Protein AF-0000000087274360 (afdb_homodimer)

Radius of gyration: 16.77 Å; Cα contacts (8 Å, |Δi|>4): 202; chains: 2; bounding box: 37×49×36 Å

Nearest PDB structures (foldseek):
  3kov-assembly1_B  TM=8.833E-01  e=4.022E-04  Homo sapiens
  1hbx-assembly1_A  TM=7.810E-01  e=2.365E-03  Homo sapiens
  8k4l-assembly1_B  TM=6.813E-01  e=9.102E-01  Homo sapiens
  8k4l-assembly1_A  TM=6.528E-01  e=2.130E+00  Homo sapiens
  2p9k-assembly1_A  TM=4.510E-01  e=4.031E+00  Bos taurus

Sequence (140 aa):
MARQRGRVVLRRIEDRRRRGICFRKRRAGLVKKAEELAMLCDADVGLLVISPFDGTFQRFAAPATRLQSNMARQRGRVVLRRIEDRRRRGICFRKRRAGLVKKAEELAMLCDADVGLLVISPFDGTFQRFAAPATRLQSN

Structure (mmCIF, N/CA/C/O backbone):
data_AF-0000000087274360-model_v1
#
loop_
_entity.id
_entity.type
_entity.pdbx_description
1 polymer 'MADS-box domain-containing protein'
#
loop_
_atom_site.group_PDB
_atom_site.id
_atom_site.type_symbol
_atom_site.label_atom_id
_atom_site.label_alt_id
_atom_site.label_comp_id
_atom_site.label_asym_id
_atom_site.label_entity_id
_atom_site.label_seq_id
_atom_site.pdbx_PDB_ins_code
_atom_site.Cartn_x
_atom_site.Cartn_y
_atom_site.Cartn_z
_atom_site.occupancy
_atom_site.B_iso_or_equiv
_atom_site.auth_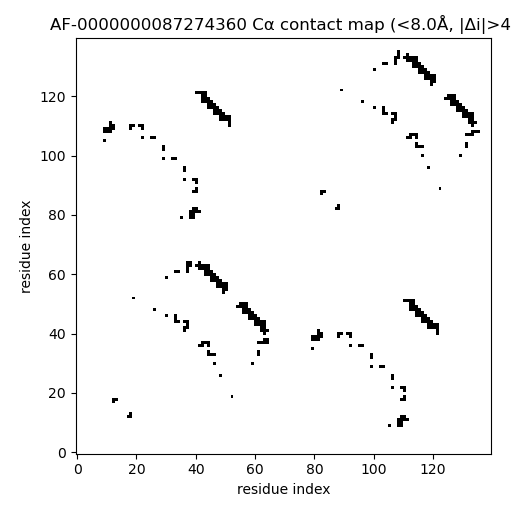seq_id
_atom_site.auth_comp_id
_atom_site.auth_asym_id
_atom_site.auth_atom_id
_atom_site.pdbx_PDB_model_num
ATOM 1 N N . MET A 1 1 ? -26.328 -11.203 12.992 1 27.17 1 MET A N 1
ATOM 2 C CA . MET A 1 1 ? -24.922 -11.578 13.133 1 27.17 1 MET A CA 1
ATOM 3 C C . MET A 1 1 ? -24.125 -11.148 11.906 1 27.17 1 MET A C 1
ATOM 5 O O . MET A 1 1 ? -24.5 -11.461 10.773 1 27.17 1 MET A O 1
ATOM 9 N N . ALA A 1 2 ? -23.531 -9.953 11.93 1 36 2 ALA A N 1
ATOM 10 C CA . ALA A 1 2 ? -22.812 -9.43 10.766 1 36 2 ALA A CA 1
ATOM 11 C C . ALA A 1 2 ? -21.938 -10.5 10.133 1 36 2 ALA A C 1
ATOM 13 O O . ALA A 1 2 ? -21.297 -11.281 10.844 1 36 2 ALA A O 1
ATOM 14 N N . ARG A 1 3 ? -22.297 -11.086 9.172 1 36.53 3 ARG A N 1
ATOM 15 C CA . ARG A 1 3 ? -21.562 -12.141 8.484 1 36.53 3 ARG A CA 1
ATOM 16 C C . ARG A 1 3 ? -20.062 -11.852 8.477 1 36.53 3 ARG A C 1
ATOM 18 O O . ARG A 1 3 ? -19.641 -10.781 8.047 1 36.53 3 ARG A O 1
ATOM 25 N N . GLN A 1 4 ? -19.297 -12.211 9.562 1 34.84 4 GLN A N 1
ATOM 26 C CA . GLN A 1 4 ? -17.844 -12.266 9.648 1 34.84 4 GLN A CA 1
ATOM 27 C C . GLN A 1 4 ? -17.234 -12.859 8.383 1 34.84 4 GLN A C 1
ATOM 29 O O . GLN A 1 4 ? -17.484 -14.023 8.055 1 34.84 4 GLN A O 1
ATOM 34 N N . ARG A 1 5 ? -17.406 -12.336 7.203 1 41.22 5 ARG A N 1
ATOM 35 C CA . ARG A 1 5 ? -16.781 -12.93 6.031 1 41.22 5 ARG A CA 1
ATOM 36 C C . ARG A 1 5 ? -15.477 -13.633 6.41 1 41.22 5 ARG A C 1
ATOM 38 O O . ARG A 1 5 ? -14.641 -13.062 7.117 1 41.22 5 ARG A O 1
ATOM 45 N N . GLY A 1 6 ? -15.414 -14.883 6.668 1 43.53 6 GLY A N 1
ATOM 46 C CA . GLY A 1 6 ? -14.273 -15.727 7.012 1 43.53 6 GLY A CA 1
ATOM 47 C C . GLY A 1 6 ? -12.977 -15.266 6.367 1 43.53 6 GLY A C 1
ATOM 48 O O . GLY A 1 6 ? -12.992 -14.422 5.469 1 43.53 6 GLY A O 1
ATOM 49 N N . ARG A 1 7 ? -11.758 -15.477 7.016 1 56.09 7 ARG A N 1
ATOM 50 C CA . ARG A 1 7 ? -10.383 -15.273 6.566 1 56.09 7 ARG A CA 1
ATOM 51 C C . ARG A 1 7 ? -10.172 -15.875 5.184 1 56.09 7 ARG A C 1
ATOM 53 O O . ARG A 1 7 ? -10.094 -17.094 5.035 1 56.09 7 ARG A O 1
ATOM 60 N N . VAL A 1 8 ? -10.836 -15.414 4.156 1 59.47 8 VAL A N 1
ATOM 61 C CA . VAL A 1 8 ? -10.57 -15.984 2.842 1 59.47 8 VAL A CA 1
ATOM 62 C C . VAL A 1 8 ? -9.062 -16.156 2.648 1 59.47 8 VAL A C 1
ATOM 64 O O . VAL A 1 8 ? -8.289 -15.234 2.938 1 59.47 8 VAL A O 1
ATOM 67 N N . VAL A 1 9 ? -8.617 -17.375 2.551 1 76.94 9 VAL A N 1
ATOM 68 C CA . VAL A 1 9 ? -7.227 -17.688 2.25 1 76.94 9 VAL A CA 1
ATOM 69 C C . VAL A 1 9 ? -6.859 -17.156 0.868 1 76.94 9 VAL A C 1
ATOM 71 O O . VAL A 1 9 ? -7.555 -17.422 -0.115 1 76.94 9 VAL A O 1
ATOM 74 N N . LEU A 1 10 ? -6.012 -16.281 0.828 1 87.69 10 LEU A N 1
ATOM 75 C CA . LEU A 1 10 ? -5.52 -15.75 -0.435 1 87.69 10 LEU A CA 1
ATOM 76 C C . LEU A 1 10 ? -4.586 -16.734 -1.122 1 87.69 10 LEU A C 1
ATOM 78 O O . LEU A 1 10 ? -3.754 -17.375 -0.467 1 87.69 10 LEU A O 1
ATOM 82 N N . ARG A 1 11 ? -4.926 -17.016 -2.461 1 91.19 11 ARG A N 1
ATOM 83 C CA . ARG A 1 11 ? -4.051 -17.875 -3.268 1 91.19 11 ARG A CA 1
ATOM 84 C C . ARG A 1 11 ? -3.672 -17.188 -4.574 1 91.19 11 ARG A C 1
ATOM 86 O O . ARG A 1 11 ? -4.43 -16.359 -5.086 1 91.19 11 ARG A O 1
ATOM 93 N N . ARG A 1 12 ? -2.504 -17.625 -5.008 1 94.38 12 ARG A N 1
ATOM 94 C CA . ARG A 1 12 ? -2.033 -17.109 -6.289 1 94.38 12 ARG A CA 1
ATOM 95 C C . ARG A 1 12 ? -3.068 -17.328 -7.387 1 94.38 12 ARG A C 1
ATOM 97 O O . ARG A 1 12 ? -3.666 -18.406 -7.473 1 94.38 12 ARG A O 1
ATOM 104 N N . ILE A 1 13 ? -3.227 -16.312 -8.102 1 96.12 13 ILE A N 1
ATOM 105 C CA . ILE A 1 13 ? -4.082 -16.453 -9.273 1 96.12 13 ILE A CA 1
ATOM 106 C C . ILE A 1 13 ? -3.354 -17.234 -10.367 1 96.12 13 ILE A C 1
ATOM 108 O O . ILE A 1 13 ? -2.307 -16.797 -10.852 1 96.12 13 ILE A O 1
ATOM 112 N N . GLU A 1 14 ? -3.873 -18.312 -10.812 1 96.75 14 GLU A N 1
ATOM 113 C CA . GLU A 1 14 ? -3.186 -19.234 -11.719 1 96.75 14 GLU A CA 1
ATOM 114 C C . GLU A 1 14 ? -3.264 -18.75 -13.164 1 96.75 14 GLU A C 1
ATOM 116 O O . GLU A 1 14 ? -2.32 -18.938 -13.938 1 96.75 14 GLU A O 1
ATOM 121 N N . ASP A 1 15 ? -4.418 -18.297 -13.547 1 97.62 15 ASP A N 1
ATOM 122 C CA . ASP A 1 15 ? -4.535 -17.781 -14.906 1 97.62 15 ASP A CA 1
ATOM 123 C C . ASP A 1 15 ? -3.639 -16.562 -15.102 1 97.62 15 ASP A C 1
ATOM 125 O O . ASP A 1 15 ? -3.814 -15.539 -14.43 1 97.62 15 ASP A O 1
ATOM 129 N N . ARG A 1 16 ? -2.748 -16.656 -16 1 96.56 16 ARG A N 1
ATOM 130 C CA . ARG A 1 16 ? -1.741 -15.617 -16.219 1 96.56 16 ARG A CA 1
ATOM 131 C C . ARG A 1 16 ? -2.391 -14.289 -16.609 1 96.56 16 ARG A C 1
ATOM 133 O O . ARG A 1 16 ? -1.971 -13.227 -16.141 1 96.56 16 ARG A O 1
ATOM 140 N N . ARG A 1 17 ? -3.312 -14.375 -17.516 1 97.62 17 ARG A N 1
ATOM 141 C CA . ARG A 1 17 ? -3.957 -13.148 -17.984 1 97.62 17 ARG A CA 1
ATOM 142 C C . ARG A 1 17 ? -4.684 -12.453 -16.828 1 97.62 17 ARG A C 1
ATOM 144 O O . ARG A 1 17 ? -4.531 -11.242 -16.641 1 97.62 17 ARG A O 1
ATOM 151 N N . ARG A 1 18 ? -5.445 -13.156 -16.094 1 98.06 18 ARG A N 1
ATOM 152 C CA . ARG A 1 18 ? -6.172 -12.594 -14.961 1 98.06 18 ARG A CA 1
ATOM 153 C C . ARG A 1 18 ? -5.207 -12.086 -13.891 1 98.06 18 ARG A C 1
ATOM 155 O O . ARG A 1 18 ? -5.445 -11.047 -13.273 1 98.06 18 ARG A O 1
ATOM 162 N N . ARG A 1 19 ? -4.121 -12.844 -13.695 1 97.88 19 ARG A N 1
ATOM 163 C CA . ARG A 1 19 ? -3.111 -12.43 -12.727 1 97.88 19 ARG A CA 1
ATOM 164 C C . ARG A 1 19 ? -2.484 -11.094 -13.117 1 97.88 19 ARG A C 1
ATOM 166 O O . ARG A 1 19 ? -2.225 -10.25 -12.258 1 97.88 19 ARG A O 1
ATOM 173 N N . GLY A 1 20 ? -2.248 -10.953 -14.359 1 98 20 GLY A N 1
ATOM 174 C CA . GLY A 1 20 ? -1.698 -9.703 -14.844 1 98 20 GLY A CA 1
ATOM 175 C C . GLY A 1 20 ? -2.617 -8.516 -14.617 1 98 20 GLY A C 1
ATOM 176 O O . GLY A 1 20 ? -2.16 -7.438 -14.234 1 98 20 GLY A O 1
ATOM 177 N N . ILE A 1 21 ? -3.896 -8.727 -14.891 1 98.56 21 ILE A N 1
ATOM 178 C CA . ILE A 1 21 ? -4.875 -7.664 -14.688 1 98.56 21 ILE A CA 1
ATOM 179 C C . ILE A 1 21 ? -4.961 -7.316 -13.203 1 98.56 21 ILE A C 1
ATOM 181 O O . ILE A 1 21 ? -4.984 -6.137 -12.836 1 98.56 21 ILE A O 1
ATOM 185 N N . CYS A 1 22 ? -5.062 -8.266 -12.32 1 98.06 22 CYS A N 1
ATOM 186 C CA . CYS A 1 22 ? -5.098 -8.039 -10.883 1 98.06 22 CYS A CA 1
ATOM 187 C C . CYS A 1 22 ? -3.852 -7.293 -10.422 1 98.06 22 CYS A C 1
ATOM 189 O O . CYS A 1 22 ? -3.947 -6.32 -9.664 1 98.06 22 CYS A O 1
ATOM 191 N N . PHE A 1 23 ? -2.699 -7.785 -10.867 1 97.75 23 PHE A N 1
ATOM 192 C CA . PHE A 1 23 ? -1.436 -7.164 -10.484 1 97.75 23 PHE A CA 1
ATOM 193 C C . PHE A 1 23 ? -1.461 -5.664 -10.773 1 97.75 23 PHE A C 1
ATOM 195 O O . PHE A 1 23 ? -1.1 -4.859 -9.914 1 97.75 23 PHE A O 1
ATOM 202 N N . ARG A 1 24 ? -1.918 -5.277 -11.906 1 97.81 24 ARG A N 1
ATOM 203 C CA . ARG A 1 24 ? -1.931 -3.867 -12.289 1 97.81 24 ARG A CA 1
ATOM 204 C C . ARG A 1 24 ? -2.889 -3.072 -11.414 1 97.81 24 ARG A C 1
ATOM 206 O O . ARG A 1 24 ? -2.549 -1.985 -10.938 1 97.81 24 ARG A O 1
ATOM 213 N N . LYS A 1 25 ? -3.994 -3.643 -11.227 1 98.19 25 LYS A N 1
ATOM 214 C CA . LYS A 1 25 ? -5.016 -2.941 -10.453 1 98.19 25 LYS A CA 1
ATOM 215 C C . LYS A 1 25 ? -4.582 -2.77 -9 1 98.19 25 LYS A C 1
ATOM 217 O O . LYS A 1 25 ? -4.676 -1.673 -8.445 1 98.19 25 LYS A O 1
ATOM 222 N N . ARG A 1 26 ? -4.094 -3.766 -8.516 1 98 26 ARG A N 1
ATOM 223 C CA . ARG A 1 26 ? -3.732 -3.719 -7.105 1 98 26 ARG A CA 1
ATOM 224 C C . ARG A 1 26 ? -2.477 -2.881 -6.887 1 98 26 ARG A C 1
ATOM 226 O O . ARG A 1 26 ? -2.34 -2.217 -5.855 1 98 26 ARG A O 1
ATOM 233 N N . ARG A 1 27 ? -1.604 -3.039 -7.746 1 97.5 27 ARG A N 1
ATOM 234 C CA . ARG A 1 27 ? -0.424 -2.186 -7.652 1 97.5 27 ARG A CA 1
ATOM 235 C C . ARG A 1 27 ? -0.813 -0.711 -7.648 1 97.5 27 ARG A C 1
ATOM 237 O O . ARG A 1 27 ? -0.323 0.065 -6.828 1 97.5 27 ARG A O 1
ATOM 244 N N . ALA A 1 28 ? -1.662 -0.35 -8.547 1 97.31 28 ALA A N 1
ATOM 245 C CA . ALA A 1 28 ? -2.119 1.036 -8.617 1 97.31 28 ALA A CA 1
ATOM 246 C C . ALA A 1 28 ? -2.822 1.444 -7.324 1 97.31 28 ALA A C 1
ATOM 248 O O . ALA A 1 28 ? -2.619 2.553 -6.824 1 97.31 28 ALA A O 1
ATOM 249 N N . GLY A 1 29 ? -3.633 0.572 -6.836 1 96.75 29 GLY A N 1
ATOM 250 C CA . GLY A 1 29 ? -4.316 0.838 -5.578 1 96.75 29 GLY A CA 1
ATOM 251 C C . GLY A 1 29 ? -3.369 1.028 -4.41 1 96.75 29 GLY A C 1
ATOM 252 O O . GLY A 1 29 ? -3.584 1.898 -3.564 1 96.75 29 GLY A O 1
ATOM 253 N N . LEU A 1 30 ? -2.381 0.213 -4.352 1 97.25 30 LEU A N 1
ATOM 254 C CA . LEU A 1 30 ? -1.385 0.299 -3.291 1 97.25 30 LEU A CA 1
ATOM 255 C C . LEU A 1 30 ? -0.679 1.65 -3.314 1 97.25 30 LEU A C 1
ATOM 257 O O . LEU A 1 30 ? -0.504 2.283 -2.271 1 97.25 30 LEU A O 1
ATOM 261 N N . VAL A 1 31 ? -0.325 2.105 -4.488 1 96.5 31 VAL A N 1
ATOM 262 C CA . VAL A 1 31 ? 0.362 3.383 -4.648 1 96.5 31 VAL A CA 1
ATOM 263 C C . VAL A 1 31 ? -0.551 4.52 -4.195 1 96.5 31 VAL A C 1
ATOM 265 O O . VAL A 1 31 ? -0.12 5.422 -3.473 1 96.5 31 VAL A O 1
ATOM 268 N N . LYS A 1 32 ? -1.786 4.43 -4.559 1 95.19 32 LYS A N 1
ATOM 269 C CA . LYS A 1 32 ? -2.754 5.445 -4.156 1 95.19 32 LYS A CA 1
ATOM 270 C C . LYS A 1 32 ? -2.854 5.539 -2.635 1 95.19 32 LYS A C 1
ATOM 272 O O . LYS A 1 32 ? -2.83 6.637 -2.072 1 95.19 32 LYS A O 1
ATOM 277 N N . LYS A 1 33 ? -2.959 4.41 -2.043 1 96.56 33 LYS A N 1
ATOM 278 C CA . LYS A 1 33 ? -3.1 4.391 -0.589 1 96.56 33 LYS A CA 1
ATOM 279 C C . LYS A 1 33 ? -1.837 4.906 0.093 1 96.56 33 LYS A C 1
ATOM 281 O O . LYS A 1 33 ? -1.91 5.535 1.152 1 96.56 33 LYS A O 1
ATOM 286 N N . ALA A 1 34 ? -0.684 4.598 -0.446 1 97.19 34 ALA A N 1
ATOM 287 C CA . ALA A 1 34 ? 0.577 5.113 0.079 1 97.1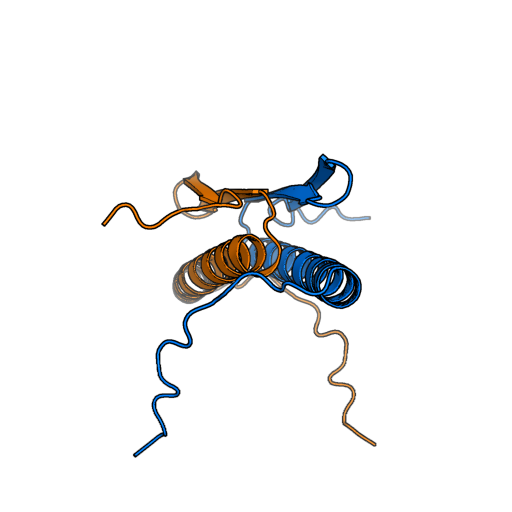9 34 ALA A CA 1
ATOM 288 C C . ALA A 1 34 ? 0.622 6.637 -0.001 1 97.19 34 ALA A C 1
ATOM 290 O O . ALA A 1 34 ? 1.048 7.305 0.946 1 97.19 34 ALA A O 1
ATOM 291 N N . GLU A 1 35 ? 0.207 7.227 -1.087 1 95 35 GLU A N 1
ATOM 292 C CA . GLU A 1 35 ? 0.155 8.672 -1.264 1 95 35 GLU A CA 1
ATOM 293 C C . GLU A 1 35 ? -0.808 9.32 -0.269 1 95 35 GLU A C 1
ATOM 295 O O . GLU A 1 35 ? -0.511 10.367 0.298 1 95 35 GLU A O 1
ATOM 300 N N . GLU A 1 36 ? -1.879 8.703 -0.115 1 94.81 36 GLU A N 1
ATOM 301 C CA . GLU A 1 36 ? -2.869 9.227 0.822 1 94.81 36 GLU A CA 1
ATOM 302 C C . GLU A 1 36 ? -2.324 9.242 2.248 1 94.81 36 GLU A C 1
ATOM 304 O O . GLU A 1 36 ? -2.492 10.227 2.971 1 94.81 36 GLU A O 1
ATOM 309 N N . LEU A 1 37 ? -1.792 8.156 2.584 1 96.56 37 LEU A N 1
ATOM 310 C CA . LEU A 1 37 ? -1.185 8.102 3.91 1 96.56 37 LEU A CA 1
ATOM 311 C C . LEU A 1 37 ? -0.169 9.219 4.094 1 96.56 37 LEU A C 1
ATOM 313 O O . LEU A 1 37 ? -0.162 9.891 5.129 1 96.56 37 LEU A O 1
ATOM 317 N N . ALA A 1 38 ? 0.677 9.367 3.109 1 96.88 38 ALA A N 1
ATOM 318 C CA . ALA A 1 38 ? 1.696 10.406 3.174 1 96.88 38 ALA A CA 1
ATOM 319 C C . ALA A 1 38 ? 1.062 11.789 3.34 1 96.88 38 ALA A C 1
ATOM 321 O O . ALA A 1 38 ? 1.505 12.586 4.168 1 96.88 38 ALA A O 1
ATOM 322 N N . MET A 1 39 ? 0.035 12.07 2.652 1 94.31 39 MET A N 1
ATOM 323 C CA . MET A 1 39 ? -0.59 13.391 2.656 1 94.31 39 MET A CA 1
ATOM 324 C C . MET A 1 39 ? -1.383 13.609 3.939 1 94.31 39 MET A C 1
ATOM 326 O O . MET A 1 39 ? -1.263 14.664 4.574 1 94.31 39 MET A O 1
ATOM 330 N N . LEU A 1 40 ? -2.098 12.664 4.305 1 94.88 40 LEU A N 1
ATOM 331 C CA . LEU A 1 40 ? -2.982 12.82 5.453 1 94.88 40 LEU A CA 1
ATOM 332 C C . LEU A 1 40 ? -2.18 12.891 6.75 1 94.88 40 LEU A C 1
ATOM 334 O O . LEU A 1 40 ? -2.551 13.617 7.672 1 94.88 40 LEU A O 1
ATOM 338 N N . CYS A 1 41 ? -1.062 12.195 6.746 1 97.19 41 CYS A N 1
ATOM 339 C CA . CYS A 1 41 ? -0.406 12.023 8.039 1 97.19 41 CYS A CA 1
ATOM 340 C C . CYS A 1 41 ? 0.982 12.648 8.031 1 97.19 41 CYS A C 1
ATOM 342 O O . CYS A 1 41 ? 1.727 12.531 9.008 1 97.19 41 CYS A O 1
ATOM 344 N N . ASP A 1 42 ? 1.31 13.234 6.941 1 95.12 42 ASP A N 1
ATOM 345 C CA . ASP A 1 42 ? 2.625 13.852 6.812 1 95.12 42 ASP A CA 1
ATOM 346 C C . ASP A 1 42 ? 3.738 12.836 7.047 1 95.12 42 ASP A C 1
ATOM 348 O O . ASP A 1 42 ? 4.672 13.094 7.809 1 95.12 42 ASP A O 1
ATOM 352 N N . ALA A 1 43 ? 3.52 11.734 6.504 1 96.75 43 ALA A N 1
ATOM 353 C CA . ALA A 1 43 ? 4.469 10.633 6.672 1 96.75 43 ALA A CA 1
ATOM 354 C C . ALA A 1 43 ? 5.281 10.414 5.402 1 96.75 43 ALA A C 1
ATOM 356 O O . ALA A 1 43 ? 4.824 10.727 4.301 1 96.75 43 ALA A O 1
ATOM 357 N N . ASP A 1 44 ? 6.504 10.008 5.551 1 96.5 44 ASP A N 1
ATOM 358 C CA . ASP A 1 44 ? 7.301 9.531 4.426 1 96.5 44 ASP A CA 1
ATOM 359 C C . ASP A 1 44 ? 7.027 8.055 4.141 1 96.5 44 ASP A C 1
ATOM 361 O O . ASP A 1 44 ? 7.113 7.219 5.039 1 96.5 44 ASP A O 1
ATOM 365 N N . VAL A 1 45 ? 6.66 7.82 2.928 1 97.06 45 VAL A N 1
ATOM 366 C CA . VAL A 1 45 ? 6.312 6.453 2.551 1 97.06 45 VAL A CA 1
ATOM 367 C C . VAL A 1 45 ? 7.078 6.055 1.292 1 97.06 45 VAL A C 1
ATOM 369 O O . VAL A 1 45 ? 7.133 6.812 0.323 1 97.06 45 VAL A O 1
ATOM 372 N N . GLY A 1 46 ? 7.703 4.871 1.302 1 97.56 46 GLY A N 1
ATOM 373 C CA . GLY A 1 46 ? 8.352 4.273 0.145 1 97.56 46 GLY A CA 1
ATOM 374 C C . GLY A 1 46 ? 7.785 2.908 -0.211 1 97.56 46 GLY A C 1
ATOM 375 O O . GLY A 1 46 ? 7.48 2.107 0.675 1 97.56 46 GLY A O 1
ATOM 376 N N . LEU A 1 47 ? 7.652 2.68 -1.559 1 96.88 47 LEU A N 1
ATOM 377 C CA . LEU A 1 47 ? 7.148 1.408 -2.066 1 96.88 47 LEU A CA 1
ATOM 378 C C . LEU A 1 47 ? 8.047 0.869 -3.172 1 96.88 47 LEU A C 1
ATOM 380 O O . LEU A 1 47 ? 8.547 1.634 -4.004 1 96.88 47 LEU A O 1
ATOM 384 N N . LEU A 1 48 ? 8.242 -0.404 -3.148 1 97.38 48 LEU A N 1
ATOM 385 C CA . LEU A 1 48 ? 8.914 -1.131 -4.219 1 97.38 48 LEU A CA 1
ATOM 386 C C . LEU A 1 48 ? 8.117 -2.365 -4.625 1 97.38 48 LEU A C 1
ATOM 388 O O . LEU A 1 48 ? 7.711 -3.156 -3.77 1 97.38 48 LEU A O 1
ATOM 392 N N . VAL A 1 49 ? 7.852 -2.477 -5.906 1 97 49 VAL A N 1
ATOM 393 C CA . VAL A 1 49 ? 7.133 -3.641 -6.418 1 97 49 VAL A CA 1
ATOM 394 C C . VAL A 1 49 ? 7.902 -4.25 -7.586 1 97 49 VAL A C 1
ATOM 396 O O . VAL A 1 49 ? 8.305 -3.537 -8.508 1 97 49 VAL A O 1
ATOM 399 N N . ILE A 1 50 ? 8.125 -5.527 -7.523 1 97.19 50 ILE A N 1
ATOM 400 C CA . ILE A 1 50 ? 8.789 -6.227 -8.617 1 97.19 50 ILE A CA 1
ATOM 401 C C . ILE A 1 50 ? 7.773 -7.055 -9.398 1 97.19 50 ILE A C 1
ATOM 403 O O . ILE A 1 50 ? 7.031 -7.852 -8.812 1 97.19 50 ILE A O 1
ATOM 407 N N . SER A 1 51 ? 7.727 -6.836 -10.68 1 96.44 51 SER A N 1
ATOM 408 C CA . SER A 1 51 ? 6.785 -7.539 -11.547 1 96.44 51 SER A CA 1
ATOM 409 C C . SER A 1 51 ? 7.086 -9.031 -11.586 1 96.44 51 SER A C 1
ATOM 411 O O . SER A 1 51 ? 8.227 -9.438 -11.812 1 96.44 51 SER A O 1
ATOM 413 N N . PRO A 1 52 ? 6.035 -9.828 -11.445 1 94.62 52 PRO A N 1
ATOM 414 C CA . PRO A 1 52 ? 6.258 -11.273 -11.555 1 94.62 52 PRO A CA 1
ATOM 415 C C . PRO A 1 52 ? 6.328 -11.75 -13 1 94.62 52 PRO A C 1
ATOM 417 O O . PRO A 1 52 ? 6.629 -12.922 -13.258 1 94.62 52 PRO A O 1
ATOM 420 N N . PHE A 1 53 ? 6.117 -10.945 -13.828 1 95.75 53 PHE A N 1
ATOM 421 C CA . PHE A 1 53 ? 5.984 -11.359 -15.219 1 95.75 53 PHE A CA 1
ATOM 422 C C . PHE A 1 53 ? 7.301 -11.188 -15.961 1 95.75 53 PHE A C 1
ATOM 424 O O . PHE A 1 53 ? 7.723 -12.078 -16.703 1 95.75 53 PHE A O 1
ATOM 431 N N . ASP A 1 54 ? 7.91 -10.109 -15.773 1 95.62 54 ASP A N 1
ATOM 432 C CA . ASP A 1 54 ? 9.125 -9.844 -16.531 1 95.62 54 ASP A CA 1
ATOM 433 C C . ASP A 1 54 ? 10.273 -9.422 -15.617 1 95.62 54 ASP A C 1
ATOM 435 O O . ASP A 1 54 ? 11.375 -9.141 -16.078 1 95.62 54 ASP A O 1
ATOM 439 N N . GLY A 1 55 ? 10.023 -9.258 -14.297 1 94.44 55 GLY A N 1
ATOM 440 C CA . GLY A 1 55 ? 11.055 -8.938 -13.32 1 94.44 55 GLY A CA 1
ATOM 441 C C . GLY A 1 55 ? 11.352 -7.453 -13.227 1 94.44 55 GLY A C 1
ATOM 442 O O . GLY A 1 55 ? 12.25 -7.039 -12.5 1 94.44 55 GLY A O 1
ATOM 443 N N . THR A 1 56 ? 10.602 -6.723 -13.914 1 96.06 56 THR A N 1
ATOM 444 C CA . THR A 1 56 ? 10.797 -5.281 -13.812 1 96.06 56 THR A CA 1
ATOM 445 C C . THR A 1 56 ? 10.328 -4.77 -12.453 1 96.06 56 THR A C 1
ATOM 447 O O . THR A 1 56 ? 9.477 -5.387 -11.812 1 96.06 56 THR A O 1
ATOM 450 N N . PHE A 1 57 ? 11.016 -3.641 -12.023 1 94.38 57 PHE A N 1
ATOM 451 C CA . PHE A 1 57 ? 10.602 -3.119 -10.727 1 94.38 57 PHE A CA 1
ATOM 452 C C . PHE A 1 57 ? 10.125 -1.678 -10.852 1 94.38 57 PHE A C 1
ATOM 454 O O . PHE A 1 57 ? 10.555 -0.952 -11.75 1 94.38 57 PHE A O 1
ATOM 461 N N . GLN A 1 58 ? 9.148 -1.438 -10.055 1 94.56 58 GLN A N 1
ATOM 462 C CA . GLN A 1 58 ? 8.641 -0.08 -9.891 1 94.56 58 GLN A CA 1
ATOM 463 C C . GLN A 1 58 ? 8.828 0.41 -8.461 1 94.56 58 GLN A C 1
ATOM 465 O O . GLN A 1 58 ? 8.633 -0.349 -7.508 1 94.56 58 GLN A O 1
ATOM 470 N N . ARG A 1 59 ? 9.344 1.659 -8.398 1 95 59 ARG A N 1
ATOM 471 C CA . ARG A 1 59 ? 9.508 2.297 -7.098 1 95 59 ARG A CA 1
ATOM 472 C C . ARG A 1 59 ? 8.648 3.551 -6.988 1 95 59 ARG A C 1
ATOM 474 O O . ARG A 1 59 ? 8.516 4.305 -7.957 1 95 59 ARG A O 1
ATOM 481 N N . PHE A 1 60 ? 8.102 3.721 -5.797 1 94.12 60 PHE A N 1
ATOM 482 C CA . PHE A 1 60 ? 7.316 4.906 -5.48 1 94.12 60 PHE A CA 1
ATOM 483 C C . PHE A 1 60 ? 7.719 5.477 -4.125 1 94.12 60 PHE A C 1
ATOM 485 O O . PHE A 1 60 ? 7.996 4.723 -3.188 1 94.12 60 PHE A O 1
ATOM 492 N N . ALA A 1 61 ? 7.961 6.789 -4.078 1 93.75 61 ALA A N 1
ATOM 493 C CA . ALA A 1 61 ? 8.203 7.504 -2.826 1 93.75 61 ALA A CA 1
ATOM 494 C C . ALA A 1 61 ? 7.242 8.68 -2.668 1 93.75 61 ALA A C 1
ATOM 496 O O . ALA A 1 61 ? 7.051 9.461 -3.6 1 93.75 61 ALA A O 1
ATOM 497 N N . ALA A 1 62 ? 6.551 8.641 -1.586 1 84.69 62 ALA A N 1
ATOM 498 C CA . ALA A 1 62 ? 5.676 9.75 -1.235 1 84.69 62 ALA A CA 1
ATOM 499 C C . ALA A 1 62 ? 6.18 10.477 0.011 1 84.69 62 ALA A C 1
ATOM 501 O O . ALA A 1 62 ? 6.117 9.93 1.117 1 84.69 62 ALA A O 1
ATOM 502 N N . PRO A 1 63 ? 6.844 11.664 -0.29 1 78.06 63 PRO A N 1
ATOM 503 C CA . PRO A 1 63 ? 7.324 12.422 0.866 1 78.06 63 PRO A CA 1
ATOM 504 C C . PRO A 1 63 ? 6.195 13.117 1.629 1 78.06 63 PRO A C 1
ATOM 506 O O . PRO A 1 63 ? 5.109 13.32 1.081 1 78.06 63 PRO A O 1
ATOM 509 N N . ALA A 1 64 ? 6.441 13.203 2.844 1 67.06 64 ALA A N 1
ATOM 510 C CA . ALA A 1 64 ? 5.555 14.078 3.605 1 67.06 64 ALA A CA 1
ATOM 511 C C . ALA A 1 64 ? 5.336 15.406 2.879 1 67.06 64 ALA A C 1
ATOM 513 O O . ALA A 1 64 ? 6.211 15.867 2.143 1 67.06 64 ALA A O 1
ATOM 514 N N . THR A 1 65 ? 4.008 15.633 2.348 1 58.81 65 THR A N 1
ATOM 515 C CA . THR A 1 65 ? 3.66 16.859 1.634 1 58.81 65 THR A CA 1
ATOM 516 C C . THR A 1 65 ? 4.57 18 2.059 1 58.81 65 THR A C 1
ATOM 518 O O . THR A 1 65 ? 4.5 18.469 3.199 1 58.81 65 THR A O 1
ATOM 521 N N . ARG A 1 66 ? 5.902 18.109 1.859 1 47.88 66 ARG A N 1
ATOM 522 C CA . ARG A 1 66 ? 6.207 19.531 1.928 1 47.88 66 ARG A CA 1
ATOM 523 C C . ARG A 1 66 ? 5.418 20.312 0.884 1 47.88 66 ARG A C 1
ATOM 525 O O . ARG A 1 66 ? 5.262 19.859 -0.252 1 47.88 66 ARG A O 1
ATOM 532 N N . LEU A 1 67 ? 4.441 21.156 1.244 1 39.56 67 LEU A N 1
ATOM 533 C CA . LEU A 1 67 ? 3.895 22.219 0.393 1 39.56 67 LEU A CA 1
ATOM 534 C C . LEU A 1 67 ? 4.844 22.531 -0.758 1 39.56 67 LEU A C 1
ATOM 536 O O . LEU A 1 67 ? 5.91 23.109 -0.548 1 39.56 67 LEU A O 1
ATOM 540 N N . GLN A 1 68 ? 5.34 21.625 -1.625 1 37.5 68 GLN A N 1
ATOM 541 C CA . GLN A 1 68 ? 6.027 22.422 -2.639 1 37.5 68 GLN A CA 1
ATOM 542 C C . GLN A 1 68 ? 5.066 23.391 -3.326 1 37.5 68 GLN A C 1
ATOM 544 O O . GLN A 1 68 ? 4.012 22.984 -3.811 1 37.5 68 GLN A O 1
ATOM 549 N N . SER A 1 69 ? 4.859 24.578 -2.725 1 30.02 69 SER A N 1
ATOM 550 C CA . SER A 1 69 ? 4.398 25.734 -3.484 1 30.02 69 SER A CA 1
ATOM 551 C C . SER A 1 69 ? 4.816 25.641 -4.945 1 30.02 69 SER A C 1
ATOM 553 O O . SER A 1 69 ? 5.969 25.328 -5.25 1 30.02 69 SER A O 1
ATOM 555 N N . ASN A 1 70 ? 3.982 25.375 -5.926 1 23.95 70 ASN A N 1
ATOM 556 C CA . ASN A 1 70 ? 4.25 25.875 -7.27 1 23.95 70 ASN A CA 1
ATOM 557 C C . ASN A 1 70 ? 4.809 27.297 -7.23 1 23.95 70 ASN A C 1
ATOM 559 O O . ASN A 1 70 ? 4.289 28.156 -6.52 1 23.95 70 ASN A O 1
ATOM 563 N N . MET B 1 1 ? -27.719 9.867 -11.617 1 27.16 1 MET B N 1
ATOM 564 C CA . MET B 1 1 ? -26.328 10.289 -11.797 1 27.16 1 MET B CA 1
ATOM 565 C C . MET B 1 1 ? -25.469 9.859 -10.617 1 27.16 1 MET B C 1
ATOM 567 O O . MET B 1 1 ? -25.797 10.148 -9.461 1 27.16 1 MET B O 1
ATOM 571 N N . ALA B 1 2 ? -24.844 8.68 -10.664 1 35.78 2 ALA B N 1
ATOM 572 C CA . ALA B 1 2 ? -24.062 8.172 -9.547 1 35.78 2 ALA B CA 1
ATOM 573 C C . ALA B 1 2 ? -23.156 9.258 -8.969 1 35.78 2 ALA B C 1
ATOM 575 O O . ALA B 1 2 ? -22.594 10.055 -9.719 1 35.78 2 ALA B O 1
ATOM 576 N N . ARG B 1 3 ? -23.5 9.82 -7.977 1 36.5 3 ARG B N 1
ATOM 577 C CA . ARG B 1 3 ? -22.734 10.891 -7.344 1 36.5 3 ARG B CA 1
ATOM 578 C C . ARG B 1 3 ? -21.234 10.633 -7.441 1 36.5 3 ARG B C 1
ATOM 580 O O . ARG B 1 3 ? -20.75 9.57 -7.043 1 36.5 3 ARG B O 1
ATOM 587 N N . GLN B 1 4 ? -20.594 10.969 -8.57 1 34.47 4 GLN B N 1
ATOM 588 C CA . GLN B 1 4 ? -19.156 11.039 -8.75 1 34.47 4 GLN B CA 1
ATOM 589 C C . GLN B 1 4 ? -18.484 11.656 -7.531 1 34.47 4 GLN B C 1
ATOM 591 O O . GLN B 1 4 ? -18.75 12.805 -7.176 1 34.47 4 GLN B O 1
ATOM 596 N N . ARG B 1 5 ? -18.578 11.109 -6.332 1 40.59 5 ARG B N 1
ATOM 597 C CA . ARG B 1 5 ? -17.859 11.734 -5.219 1 40.59 5 ARG B CA 1
ATOM 598 C C . ARG B 1 5 ? -16.641 12.492 -5.707 1 40.59 5 ARG B C 1
ATOM 600 O O . ARG B 1 5 ? -15.82 11.945 -6.457 1 40.59 5 ARG B O 1
ATOM 607 N N . GLY B 1 6 ? -16.672 13.719 -6.004 1 44.22 6 GLY B N 1
ATOM 608 C CA . GLY B 1 6 ? -15.594 14.594 -6.438 1 44.22 6 GLY B CA 1
ATOM 609 C C . GLY B 1 6 ? -14.242 14.234 -5.84 1 44.22 6 GLY B C 1
ATOM 610 O O . GLY B 1 6 ? -14.164 13.406 -4.926 1 44.22 6 GLY B O 1
ATOM 611 N N . ARG B 1 7 ? -13.07 14.523 -6.551 1 56.5 7 ARG B N 1
ATOM 612 C CA . ARG B 1 7 ? -11.672 14.406 -6.148 1 56.5 7 ARG B CA 1
ATOM 613 C C . ARG B 1 7 ? -11.445 15.023 -4.773 1 56.5 7 ARG B C 1
ATOM 615 O O . ARG B 1 7 ? -11.453 16.25 -4.625 1 56.5 7 ARG B O 1
ATOM 622 N N . VAL B 1 8 ? -12.023 14.508 -3.717 1 59.88 8 VAL B N 1
ATOM 623 C CA . VAL B 1 8 ? -11.75 15.102 -2.412 1 59.88 8 VAL B CA 1
ATOM 624 C C . VAL B 1 8 ? -10.25 15.367 -2.275 1 59.88 8 VAL B C 1
ATOM 626 O O . VAL B 1 8 ? -9.43 14.508 -2.598 1 59.88 8 VAL B O 1
ATOM 629 N N . VAL B 1 9 ? -9.867 16.594 -2.17 1 77.25 9 VAL B N 1
ATOM 630 C CA . VAL B 1 9 ? -8.492 17.016 -1.925 1 77.25 9 VAL B CA 1
ATOM 631 C C . VAL B 1 9 ? -8.039 16.5 -0.558 1 77.25 9 VAL B C 1
ATOM 633 O O . VAL B 1 9 ? -8.711 16.734 0.45 1 77.25 9 VAL B O 1
ATOM 636 N N . LEU B 1 10 ? -7.125 15.703 -0.562 1 87.5 10 LEU B N 1
ATOM 637 C CA . LEU B 1 10 ? -6.551 15.203 0.683 1 87.5 10 LEU B CA 1
ATOM 638 C C . LEU B 1 10 ? -5.668 16.266 1.338 1 87.5 10 LEU B C 1
ATOM 640 O O . LEU B 1 10 ? -4.914 16.953 0.655 1 87.5 10 LEU B O 1
ATOM 644 N N . ARG B 1 11 ? -5.988 16.516 2.691 1 91.12 11 ARG B N 1
ATOM 645 C CA . ARG B 1 11 ? -5.156 17.438 3.467 1 91.12 11 ARG B CA 1
ATOM 646 C C . ARG B 1 11 ? -4.688 16.781 4.762 1 91.12 11 ARG B C 1
ATOM 648 O O . ARG B 1 11 ? -5.375 15.914 5.312 1 91.12 11 ARG B O 1
ATOM 655 N N . ARG B 1 12 ? -3.539 17.297 5.156 1 94.38 12 ARG B N 1
ATOM 656 C CA . ARG B 1 12 ? -2.994 16.828 6.422 1 94.38 12 ARG B CA 1
ATOM 657 C C . ARG B 1 12 ? -4.012 16.984 7.547 1 94.38 12 ARG B C 1
ATOM 659 O O . ARG B 1 12 ? -4.684 18 7.648 1 94.38 12 ARG B O 1
ATOM 666 N N . ILE B 1 13 ? -4.078 15.969 8.281 1 96 13 ILE B N 1
ATOM 667 C CA . ILE B 1 13 ? -4.906 16.047 9.484 1 96 13 ILE B CA 1
ATOM 668 C C . ILE B 1 13 ? -4.191 16.875 10.547 1 96 13 ILE B C 1
ATOM 670 O O . ILE B 1 13 ? -3.107 16.5 11.008 1 96 13 ILE B O 1
ATOM 674 N N . GLU B 1 14 ? -4.77 17.922 11.031 1 96.62 14 GLU B N 1
ATOM 675 C CA . GLU B 1 14 ? -4.117 18.891 11.914 1 96.62 14 GLU B CA 1
ATOM 676 C C . GLU B 1 14 ? -4.125 18.406 13.359 1 96.62 14 GLU B C 1
ATOM 678 O O . GLU B 1 14 ? -3.17 18.641 14.109 1 96.62 14 GLU B O 1
ATOM 683 N N . ASP B 1 15 ? -5.25 17.875 13.773 1 97.56 15 ASP B N 1
ATOM 684 C CA . ASP B 1 15 ? -5.293 17.344 15.141 1 97.56 15 ASP B CA 1
ATOM 685 C C . ASP B 1 15 ? -4.316 16.188 15.3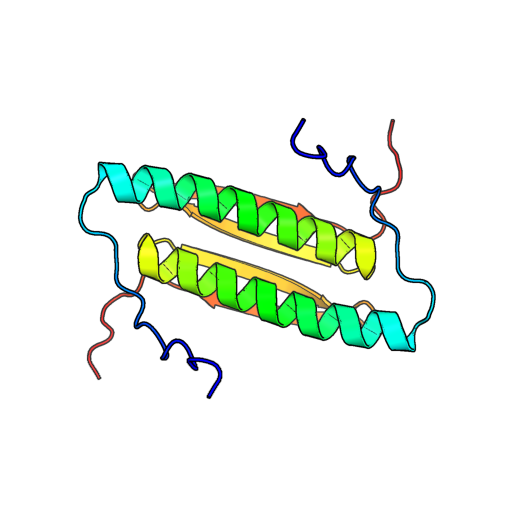12 1 97.56 15 ASP B C 1
ATOM 687 O O . ASP B 1 15 ? -4.445 15.156 14.648 1 97.56 15 ASP B O 1
ATOM 691 N N . ARG B 1 16 ? -3.398 16.344 16.188 1 96.56 16 ARG B N 1
ATOM 692 C CA . ARG B 1 16 ? -2.32 15.383 16.359 1 96.56 16 ARG B CA 1
ATOM 693 C C . ARG B 1 16 ? -2.869 14.023 16.781 1 96.56 16 ARG B C 1
ATOM 695 O O . ARG B 1 16 ? -2.391 12.984 16.312 1 96.56 16 ARG B O 1
ATOM 702 N N . ARG B 1 17 ? -3.773 14.039 17.719 1 97.56 17 ARG B N 1
ATOM 703 C CA . ARG B 1 17 ? -4.324 12.773 18.188 1 97.56 17 ARG B CA 1
ATOM 704 C C . ARG B 1 17 ? -5.035 12.031 17.078 1 97.56 17 ARG B C 1
ATOM 706 O O . ARG B 1 17 ? -4.812 10.828 16.875 1 97.56 17 ARG B O 1
ATOM 713 N N . ARG B 1 18 ? -5.871 12.68 16.359 1 98.06 18 ARG B N 1
ATOM 714 C CA . ARG B 1 18 ? -6.586 12.07 15.25 1 98.06 18 ARG B CA 1
ATOM 715 C C . ARG B 1 18 ? -5.621 11.625 14.156 1 98.06 18 ARG B C 1
ATOM 717 O O . ARG B 1 18 ? -5.809 10.57 13.547 1 98.06 18 ARG B O 1
ATOM 724 N N . ARG B 1 19 ? -4.605 12.445 13.922 1 97.75 19 ARG B N 1
ATOM 725 C CA . ARG B 1 19 ? -3.598 12.102 12.922 1 97.75 19 ARG B CA 1
ATOM 726 C C . ARG B 1 19 ? -2.875 10.812 13.289 1 97.75 19 ARG B C 1
ATOM 728 O O . ARG B 1 19 ? -2.584 9.984 12.43 1 97.75 19 ARG B O 1
ATOM 735 N N . GLY B 1 20 ? -2.57 10.695 14.523 1 98 20 GLY B N 1
ATOM 736 C CA . GLY B 1 20 ? -1.929 9.477 15 1 98 20 GLY B CA 1
ATOM 737 C C . GLY B 1 20 ? -2.773 8.234 14.797 1 98 20 GLY B C 1
ATOM 738 O O . GLY B 1 20 ? -2.258 7.188 14.398 1 98 20 GLY B O 1
ATOM 739 N N . ILE B 1 21 ? -4.059 8.359 15.117 1 98.56 21 ILE B N 1
ATOM 740 C CA . ILE B 1 21 ? -4.969 7.234 14.945 1 98.56 21 ILE B CA 1
ATOM 741 C C . ILE B 1 21 ? -5.07 6.875 13.461 1 98.56 21 ILE B C 1
ATOM 743 O O . ILE B 1 21 ? -5.023 5.695 13.102 1 98.56 21 ILE B O 1
ATOM 747 N N . CYS B 1 22 ? -5.25 7.809 12.578 1 98 22 CYS B N 1
ATOM 748 C CA . CYS B 1 22 ? -5.312 7.574 11.141 1 98 22 CYS B CA 1
ATOM 749 C C . CYS B 1 22 ? -4.031 6.91 10.641 1 98 22 CYS B C 1
ATOM 751 O O . CYS B 1 22 ? -4.086 5.938 9.891 1 98 22 CYS B O 1
ATOM 753 N N . PHE B 1 23 ? -2.908 7.484 11.062 1 97.69 23 PHE B N 1
ATOM 754 C CA . PHE B 1 23 ? -1.618 6.949 10.648 1 97.69 23 PHE B CA 1
ATOM 755 C C . PHE B 1 23 ? -1.533 5.457 10.93 1 97.69 23 PHE B C 1
ATOM 757 O O . PHE B 1 23 ? -1.139 4.676 10.062 1 97.69 23 PHE B O 1
ATOM 764 N N . ARG B 1 24 ? -1.927 5.043 12.078 1 97.75 24 ARG B N 1
ATOM 765 C CA . ARG B 1 24 ? -1.835 3.639 12.453 1 97.75 24 ARG B CA 1
ATOM 766 C C . ARG B 1 24 ? -2.764 2.779 11.602 1 97.75 24 ARG B C 1
ATOM 768 O O . ARG B 1 24 ? -2.367 1.717 11.117 1 97.75 24 ARG B O 1
ATOM 775 N N . LYS B 1 25 ? -3.912 3.268 11.461 1 98.12 25 LYS B N 1
ATOM 776 C CA . LYS B 1 25 ? -4.906 2.5 10.711 1 98.12 25 LYS B CA 1
ATOM 777 C C . LYS B 1 25 ? -4.5 2.355 9.25 1 98.12 25 LYS B C 1
ATOM 779 O O . LYS B 1 25 ? -4.535 1.255 8.695 1 98.12 25 LYS B O 1
ATOM 784 N N . ARG B 1 26 ? -4.09 3.393 8.742 1 98 26 ARG B N 1
ATOM 785 C CA . ARG B 1 26 ? -3.766 3.365 7.324 1 98 26 ARG B CA 1
ATOM 786 C C . ARG B 1 26 ? -2.465 2.611 7.07 1 98 26 ARG B C 1
ATOM 788 O O . ARG B 1 26 ? -2.311 1.957 6.039 1 98 26 ARG B O 1
ATOM 795 N N . ARG B 1 27 ? -1.581 2.822 7.906 1 97.56 27 ARG B N 1
ATOM 796 C CA . ARG B 1 27 ? -0.35 2.049 7.781 1 97.56 27 ARG B CA 1
ATOM 797 C C . ARG B 1 27 ? -0.64 0.552 7.793 1 97.56 27 ARG B C 1
ATOM 799 O O . ARG B 1 27 ? -0.12 -0.192 6.957 1 97.56 27 ARG B O 1
ATOM 806 N N . ALA B 1 28 ? -1.432 0.136 8.727 1 97.38 28 ALA B N 1
ATOM 807 C CA . ALA B 1 28 ? -1.794 -1.276 8.805 1 97.38 28 ALA B CA 1
ATOM 808 C C . ALA B 1 28 ? -2.502 -1.732 7.535 1 97.38 28 ALA B C 1
ATOM 810 O O . ALA B 1 28 ? -2.24 -2.826 7.027 1 97.38 28 ALA B O 1
ATOM 811 N N . GLY B 1 29 ? -3.381 -0.922 7.059 1 96.81 29 GLY B N 1
ATOM 812 C CA . GLY B 1 29 ? -4.078 -1.235 5.824 1 96.81 29 GLY B CA 1
ATOM 813 C C . GLY B 1 29 ? -3.15 -1.363 4.629 1 96.81 29 GLY B C 1
ATOM 814 O O . GLY B 1 29 ? -3.33 -2.246 3.789 1 96.81 29 GLY B O 1
ATOM 815 N N . LEU B 1 30 ? -2.229 -0.48 4.539 1 97.31 30 LEU B N 1
ATOM 816 C CA . LEU B 1 30 ? -1.256 -0.503 3.451 1 97.31 30 LEU B CA 1
ATOM 817 C C . LEU B 1 30 ? -0.464 -1.807 3.457 1 97.31 30 LEU B C 1
ATOM 819 O O . LEU B 1 30 ? -0.278 -2.43 2.41 1 97.31 30 LEU B O 1
ATOM 823 N N . VAL B 1 31 ? -0.049 -2.234 4.629 1 96.56 31 VAL B N 1
ATOM 824 C CA . VAL B 1 31 ? 0.721 -3.465 4.77 1 96.56 31 VAL B CA 1
ATOM 825 C C . VAL B 1 31 ? -0.129 -4.66 4.34 1 96.56 31 VAL B C 1
ATOM 827 O O . VAL B 1 31 ? 0.34 -5.531 3.605 1 96.56 31 VAL B O 1
ATOM 830 N N . LYS B 1 32 ? -1.352 -4.648 4.738 1 95.19 32 LYS B N 1
ATOM 831 C CA . LYS B 1 32 ? -2.26 -5.727 4.359 1 95.19 32 LYS B CA 1
ATOM 832 C C . LYS B 1 32 ? -2.395 -5.828 2.844 1 95.19 32 LYS B C 1
ATOM 834 O O . LYS B 1 32 ? -2.314 -6.922 2.279 1 95.19 32 LYS B O 1
ATOM 839 N N . LYS B 1 33 ? -2.6 -4.715 2.248 1 96.56 33 LYS B N 1
ATOM 840 C CA . LYS B 1 33 ? -2.781 -4.703 0.799 1 96.56 33 LYS B CA 1
ATOM 841 C C . LYS B 1 33 ? -1.506 -5.141 0.082 1 96.56 33 LYS B C 1
ATOM 843 O O . LYS B 1 33 ? -1.566 -5.773 -0.974 1 96.56 33 LYS B O 1
ATOM 848 N N . ALA B 1 34 ? -0.354 -4.762 0.579 1 97.12 34 ALA B N 1
ATOM 849 C CA . ALA B 1 34 ? 0.922 -5.195 0.017 1 97.12 34 ALA B CA 1
ATOM 850 C C . ALA B 1 34 ? 1.069 -6.711 0.093 1 97.12 34 ALA B C 1
ATOM 852 O O . ALA B 1 34 ? 1.512 -7.348 -0.867 1 97.12 34 ALA B O 1
ATOM 853 N N . GLU B 1 35 ? 0.722 -7.316 1.208 1 95.06 35 GLU B N 1
ATOM 854 C CA . GLU B 1 35 ? 0.768 -8.766 1.38 1 95.06 35 GLU B CA 1
ATOM 855 C C . GLU B 1 35 ? -0.176 -9.469 0.408 1 95.06 35 GLU B C 1
ATOM 857 O O . GLU B 1 35 ? 0.175 -10.5 -0.172 1 95.06 35 GLU B O 1
ATOM 862 N N . GLU B 1 36 ? -1.295 -8.922 0.275 1 94.88 36 GLU B N 1
ATOM 863 C CA . GLU B 1 36 ? -2.273 -9.508 -0.637 1 94.88 36 GLU B CA 1
ATOM 864 C C . GLU B 1 36 ? -1.768 -9.492 -2.076 1 94.88 36 GLU B C 1
ATOM 866 O O . GLU B 1 36 ? -1.891 -10.484 -2.795 1 94.88 36 GLU B O 1
ATOM 871 N N . LEU B 1 37 ? -1.317 -8.375 -2.426 1 96.62 37 LEU B N 1
ATOM 872 C CA . LEU B 1 37 ? -0.752 -8.273 -3.768 1 96.62 37 LEU B CA 1
ATOM 873 C C . LEU B 1 37 ? 0.328 -9.328 -3.982 1 96.62 37 LEU B C 1
ATOM 875 O O . LEU B 1 37 ? 0.349 -10 -5.02 1 96.62 37 LEU B O 1
ATOM 879 N N . ALA B 1 38 ? 1.205 -9.422 -3.027 1 96.94 38 ALA B N 1
ATOM 880 C CA . ALA B 1 38 ? 2.287 -10.398 -3.125 1 96.94 38 ALA B CA 1
ATOM 881 C C . ALA B 1 38 ? 1.737 -11.812 -3.281 1 96.94 38 ALA B C 1
ATOM 883 O O . ALA B 1 38 ? 2.205 -12.578 -4.129 1 96.94 38 ALA B O 1
ATOM 884 N N . MET B 1 39 ? 0.746 -12.156 -2.561 1 94.25 39 MET B N 1
ATOM 885 C CA . MET B 1 39 ? 0.208 -13.516 -2.555 1 94.25 39 MET B CA 1
ATOM 886 C C . MET B 1 39 ? -0.602 -13.789 -3.818 1 94.25 39 MET B C 1
ATOM 888 O O . MET B 1 39 ? -0.436 -14.828 -4.457 1 94.25 39 MET B O 1
ATOM 892 N N . LEU B 1 40 ? -1.381 -12.883 -4.156 1 95 40 LEU B N 1
ATOM 893 C CA . LEU B 1 40 ? -2.283 -13.094 -5.285 1 95 40 LEU B CA 1
ATOM 894 C C . LEU B 1 40 ? -1.512 -13.109 -6.602 1 95 40 LEU B C 1
ATOM 896 O O . LEU B 1 40 ? -1.861 -13.859 -7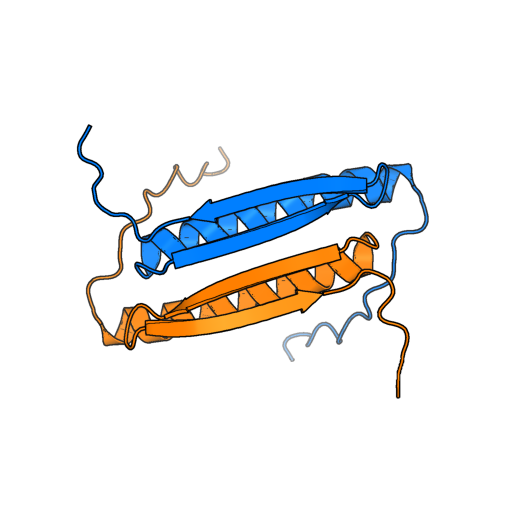.52 1 95 40 LEU B O 1
ATOM 900 N N . CYS B 1 41 ? -0.439 -12.359 -6.625 1 97.19 41 CYS B N 1
ATOM 901 C CA . CYS B 1 41 ? 0.165 -12.141 -7.934 1 97.19 41 CYS B CA 1
ATOM 902 C C . CYS B 1 41 ? 1.592 -12.672 -7.973 1 97.19 41 CYS B C 1
ATOM 904 O O . CYS B 1 41 ? 2.293 -12.508 -8.969 1 97.19 41 CYS B O 1
ATOM 906 N N . ASP B 1 42 ? 1.993 -13.219 -6.891 1 95.12 42 ASP B N 1
ATOM 907 C CA . ASP B 1 42 ? 3.35 -13.75 -6.812 1 95.12 42 ASP B CA 1
ATOM 908 C C . ASP B 1 42 ? 4.383 -12.656 -7.074 1 95.12 42 ASP B C 1
ATOM 910 O O . ASP B 1 42 ? 5.309 -12.852 -7.867 1 95.12 42 ASP B O 1
ATOM 914 N N . ALA B 1 43 ? 4.105 -11.57 -6.512 1 96.75 43 ALA B N 1
ATOM 915 C CA . ALA B 1 43 ? 4.977 -10.414 -6.699 1 96.75 43 ALA B CA 1
ATOM 916 C C . ALA B 1 43 ? 5.805 -10.148 -5.445 1 96.75 43 ALA B C 1
ATOM 918 O O . ALA B 1 43 ? 5.398 -10.5 -4.336 1 96.75 43 ALA B O 1
ATOM 919 N N . ASP B 1 44 ? 6.996 -9.664 -5.609 1 96.5 44 ASP B N 1
ATOM 920 C CA . ASP B 1 44 ? 7.789 -9.148 -4.5 1 96.5 44 ASP B CA 1
ATOM 921 C C . ASP B 1 44 ? 7.434 -7.691 -4.203 1 96.5 44 ASP B C 1
ATOM 923 O O . ASP B 1 44 ? 7.438 -6.852 -5.105 1 96.5 44 ASP B O 1
ATOM 927 N N . VAL B 1 45 ? 7.082 -7.473 -2.988 1 97.12 45 VAL B N 1
ATOM 928 C CA . VAL B 1 45 ? 6.656 -6.133 -2.596 1 97.12 45 VAL B CA 1
ATOM 929 C C . VAL B 1 45 ? 7.43 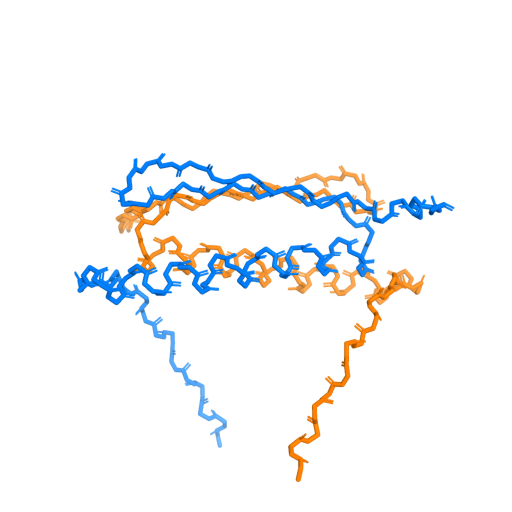-5.688 -1.359 1 97.12 45 VAL B C 1
ATOM 931 O O . VAL B 1 45 ? 7.574 -6.449 -0.399 1 97.12 45 VAL B O 1
ATOM 934 N N . GLY B 1 46 ? 7.98 -4.457 -1.374 1 97.56 46 GLY B N 1
ATOM 935 C CA . GLY B 1 46 ? 8.617 -3.812 -0.234 1 97.56 46 GLY B CA 1
ATOM 936 C C . GLY B 1 46 ? 7.973 -2.49 0.137 1 97.56 46 GLY B C 1
ATOM 937 O O . GLY B 1 46 ? 7.586 -1.713 -0.739 1 97.56 46 GLY B O 1
ATOM 938 N N . LEU B 1 47 ? 7.875 -2.281 1.481 1 96.88 47 LEU B N 1
ATOM 939 C CA . LEU B 1 47 ? 7.305 -1.046 2.004 1 96.88 47 LEU B CA 1
ATOM 940 C C . LEU B 1 47 ? 8.203 -0.446 3.082 1 96.88 47 LEU B C 1
ATOM 942 O O . LEU B 1 47 ? 8.773 -1.175 3.893 1 96.88 47 LEU B O 1
ATOM 946 N N . LEU B 1 48 ? 8.305 0.841 3.061 1 97.38 48 LEU B N 1
ATOM 947 C CA . LEU B 1 48 ? 8.953 1.618 4.109 1 97.38 48 LEU B CA 1
ATOM 948 C C . LEU B 1 48 ? 8.086 2.795 4.535 1 97.38 48 LEU B C 1
ATOM 950 O O . LEU B 1 48 ? 7.605 3.557 3.689 1 97.38 48 LEU B O 1
ATOM 954 N N . VAL B 1 49 ? 7.852 2.877 5.809 1 97.06 49 VAL B N 1
ATOM 955 C CA . VAL B 1 49 ? 7.07 3.988 6.34 1 97.06 49 VAL B CA 1
ATOM 956 C C . VAL B 1 49 ? 7.828 4.648 7.488 1 97.06 49 VAL B C 1
ATOM 958 O O . VAL B 1 49 ? 8.305 3.969 8.398 1 97.06 49 VAL B O 1
ATOM 961 N N . ILE B 1 50 ? 7.953 5.938 7.438 1 97.12 50 ILE B N 1
ATOM 962 C CA . ILE B 1 50 ? 8.602 6.688 8.508 1 97.12 50 ILE B CA 1
ATOM 963 C C . ILE B 1 50 ? 7.551 7.453 9.312 1 97.12 50 ILE B C 1
ATOM 965 O O . ILE B 1 50 ? 6.746 8.195 8.742 1 97.12 50 ILE B O 1
ATOM 969 N N . SER B 1 51 ? 7.551 7.242 10.578 1 96.44 51 SER B N 1
ATOM 970 C CA . SER B 1 51 ? 6.586 7.891 11.461 1 96.44 51 SER B CA 1
ATOM 971 C C . SER B 1 51 ? 6.789 9.398 11.492 1 96.44 51 SER B C 1
ATOM 973 O O . SER B 1 51 ? 7.91 9.875 11.688 1 96.44 51 SER B O 1
ATOM 975 N N . PRO B 1 52 ? 5.699 10.125 11.375 1 94.62 52 PRO B N 1
ATOM 976 C CA . PRO B 1 52 ? 5.84 11.586 11.477 1 94.62 52 PRO B CA 1
ATOM 977 C C . PRO B 1 52 ? 5.906 12.07 12.922 1 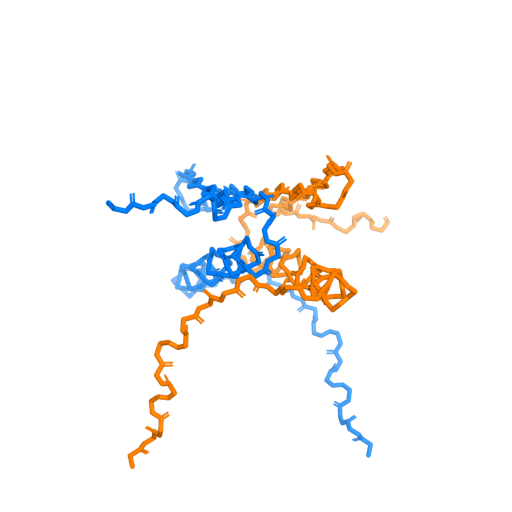94.62 52 PRO B C 1
ATOM 979 O O . PRO B 1 52 ? 6.141 13.258 13.164 1 94.62 52 PRO B O 1
ATOM 982 N N . PHE B 1 53 ? 5.762 11.242 13.758 1 95.81 53 PHE B N 1
ATOM 983 C CA . PHE B 1 53 ? 5.633 11.656 15.156 1 95.81 53 PHE B CA 1
ATOM 984 C C . PHE B 1 53 ? 6.973 11.57 15.867 1 95.81 53 PHE B C 1
ATOM 986 O O . PHE B 1 53 ? 7.359 12.492 16.594 1 95.81 53 PHE B O 1
ATOM 993 N N . ASP B 1 54 ? 7.637 10.516 15.672 1 95.56 54 ASP B N 1
ATOM 994 C CA . ASP B 1 54 ? 8.883 10.336 16.422 1 95.56 54 ASP B CA 1
ATOM 995 C C . ASP B 1 54 ? 10.031 9.977 15.477 1 95.56 54 ASP B C 1
ATOM 997 O O . ASP B 1 54 ? 11.164 9.773 15.922 1 95.56 54 ASP B O 1
ATOM 1001 N N . GLY B 1 55 ? 9.773 9.797 14.172 1 94.44 55 GLY B N 1
ATOM 1002 C CA . GLY B 1 55 ? 10.797 9.539 13.18 1 94.44 55 GLY B CA 1
ATOM 1003 C C . GLY B 1 55 ? 11.18 8.078 13.078 1 94.44 55 GLY B C 1
ATOM 1004 O O . GLY B 1 55 ? 12.094 7.715 12.336 1 94.44 55 GLY B O 1
ATOM 1005 N N . THR B 1 56 ? 10.492 7.297 13.766 1 95.94 56 THR B N 1
ATOM 1006 C CA . THR B 1 56 ? 10.773 5.871 13.664 1 95.94 56 THR B CA 1
ATOM 1007 C C . THR B 1 56 ? 10.312 5.324 12.32 1 95.94 56 THR B C 1
ATOM 1009 O O . THR B 1 56 ? 9.406 5.887 11.695 1 95.94 56 THR B O 1
ATOM 1012 N N . PHE B 1 57 ? 11.055 4.254 11.883 1 94.5 57 PHE B N 1
ATOM 1013 C CA . PHE B 1 57 ? 10.648 3.707 10.594 1 94.5 57 PHE B CA 1
ATOM 1014 C C . PHE B 1 57 ? 10.266 2.236 10.727 1 94.5 57 PHE B C 1
ATOM 1016 O O . PHE B 1 57 ? 10.758 1.54 11.617 1 94.5 57 PHE B O 1
ATOM 1023 N N . GLN B 1 58 ? 9.312 1.94 9.953 1 94.56 58 GLN B N 1
ATOM 1024 C CA . GLN B 1 58 ? 8.891 0.552 9.805 1 94.56 58 GLN B CA 1
ATOM 1025 C C . GLN B 1 58 ? 9.078 0.074 8.367 1 94.56 58 GLN B C 1
ATOM 1027 O O . GLN B 1 58 ? 8.805 0.816 7.418 1 94.56 58 GLN B O 1
ATOM 1032 N N . ARG B 1 59 ? 9.656 -1.14 8.281 1 95.06 59 ARG B N 1
ATOM 1033 C CA . ARG B 1 59 ? 9.836 -1.766 6.973 1 95.06 59 ARG B CA 1
ATOM 1034 C C . ARG B 1 59 ? 9.055 -3.074 6.883 1 95.06 59 ARG B C 1
ATOM 1036 O O . ARG B 1 59 ? 8.984 -3.83 7.855 1 95.06 59 ARG B O 1
ATOM 1043 N N . PHE B 1 60 ? 8.508 -3.283 5.707 1 94.25 60 PHE B N 1
ATOM 1044 C CA . PHE B 1 60 ? 7.789 -4.52 5.41 1 94.25 60 PHE B CA 1
ATOM 1045 C C . PHE B 1 60 ? 8.188 -5.059 4.039 1 94.25 60 PHE B C 1
ATOM 1047 O O . PHE B 1 60 ? 8.383 -4.289 3.098 1 94.25 60 PHE B O 1
ATOM 1054 N N . ALA B 1 61 ? 8.5 -6.355 3.971 1 94.06 61 ALA B N 1
ATOM 1055 C CA . ALA B 1 61 ? 8.758 -7.047 2.709 1 94.06 61 ALA B CA 1
ATOM 1056 C C . ALA B 1 61 ? 7.879 -8.281 2.572 1 94.06 61 ALA B C 1
ATOM 1058 O O . ALA B 1 61 ? 7.754 -9.078 3.512 1 94.06 61 ALA B O 1
ATOM 1059 N N . ALA B 1 62 ? 7.164 -8.289 1.499 1 85.19 62 ALA B N 1
ATOM 1060 C CA . ALA B 1 62 ? 6.355 -9.461 1.177 1 85.19 62 ALA B CA 1
ATOM 1061 C C . ALA B 1 62 ? 6.859 -10.141 -0.092 1 85.19 62 ALA B C 1
ATOM 1063 O O . ALA B 1 62 ? 6.73 -9.594 -1.19 1 85.19 62 ALA B O 1
ATOM 1064 N N . PRO B 1 63 ? 7.609 -11.273 0.169 1 78.06 63 PRO B N 1
ATOM 1065 C CA . PRO B 1 63 ? 8.078 -12 -1.012 1 78.06 63 PRO B CA 1
ATOM 1066 C C . PRO B 1 63 ? 6.965 -12.75 -1.731 1 78.06 63 PRO B C 1
ATOM 1068 O O . PRO B 1 63 ? 5.922 -13.039 -1.135 1 78.06 63 PRO B O 1
ATOM 1071 N N . ALA B 1 64 ? 7.074 -12.773 -2.996 1 66 64 ALA B N 1
ATOM 1072 C CA . ALA B 1 64 ? 6.156 -13.672 -3.689 1 66 64 ALA B CA 1
ATOM 1073 C C . ALA B 1 64 ? 5.941 -14.961 -2.893 1 66 64 ALA B C 1
ATOM 1075 O O . ALA B 1 64 ? 6.371 -15.062 -1.742 1 66 64 ALA B O 1
ATOM 1076 N N . THR B 1 65 ? 6.512 -16.109 -3.133 1 57.06 65 THR B N 1
ATOM 1077 C CA . THR B 1 65 ? 6.168 -17.453 -2.662 1 57.06 65 THR B CA 1
ATOM 1078 C C . THR B 1 65 ? 6.375 -17.562 -1.153 1 57.06 65 THR B C 1
ATOM 1080 O O . THR B 1 65 ? 7.512 -17.562 -0.675 1 57.06 65 THR B O 1
ATOM 1083 N N . ARG B 1 66 ? 5.793 -16.719 -0.313 1 50.47 66 ARG B N 1
ATOM 1084 C CA . ARG B 1 66 ? 5.871 -17.172 1.072 1 50.47 66 ARG B CA 1
ATOM 1085 C C . ARG B 1 66 ? 5.359 -18.609 1.21 1 50.47 66 ARG B C 1
ATOM 1087 O O . ARG B 1 66 ? 4.156 -18.844 1.131 1 50.47 66 ARG B O 1
ATOM 1094 N N . LEU B 1 67 ? 5.883 -19.625 0.844 1 41.88 67 LEU B N 1
ATOM 1095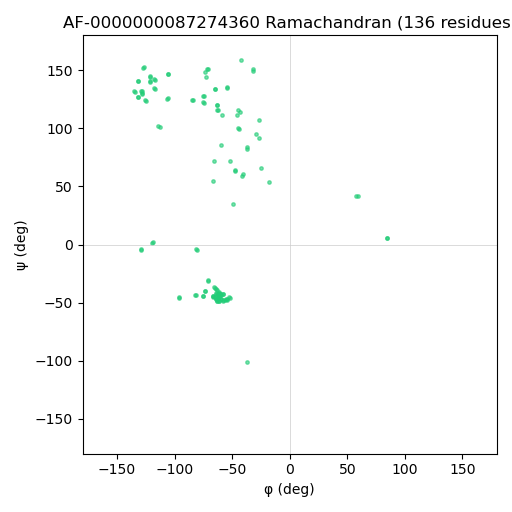 C CA . LEU B 1 67 ? 5.484 -20.891 1.45 1 41.88 67 LEU B CA 1
ATOM 1096 C C . LEU B 1 67 ? 5.316 -20.75 2.959 1 41.88 67 LEU B C 1
ATOM 1098 O O . LEU B 1 67 ? 5.844 -19.812 3.557 1 41.88 67 LEU B O 1
ATOM 1102 N N . GLN B 1 68 ? 4.523 -21.688 3.682 1 37 68 GLN B N 1
ATOM 1103 C CA . GLN B 1 68 ? 3.93 -22.172 4.922 1 37 68 GLN B CA 1
ATOM 1104 C C . GLN B 1 68 ? 4.973 -22.25 6.035 1 37 68 GLN B C 1
ATOM 1106 O O . GLN B 1 68 ? 5.715 -23.234 6.129 1 37 68 GLN B O 1
ATOM 1111 N N . SER B 1 69 ? 6.051 -21.422 6.281 1 30.83 69 SER B N 1
ATOM 1112 C CA . SER B 1 69 ? 6.645 -22.281 7.309 1 30.83 69 SER B CA 1
ATOM 1113 C C . SER B 1 69 ? 5.742 -22.359 8.539 1 30.83 69 SER B C 1
ATOM 1115 O O . SER B 1 69 ? 5.457 -21.359 9.18 1 30.83 69 SER B O 1
ATOM 1117 N N . ASN B 1 70 ? 4.656 -23.016 8.492 1 24.58 70 ASN B N 1
ATOM 1118 C CA . ASN B 1 70 ? 4.348 -23.562 9.805 1 24.58 70 ASN B CA 1
ATOM 1119 C C . ASN B 1 70 ? 5.574 -24.219 10.445 1 24.58 70 ASN B C 1
ATOM 1121 O O . ASN B 1 70 ? 6.301 -24.969 9.781 1 24.58 70 ASN B O 1
#

InterPro domains:
  IPR002100 Transcription factor, MADS-box [PF00319] (12-52)
  IPR002100 Transcription factor, MADS-box [PR00404] (5-25)
  IPR002100 Transcription factor, MADS-box [PR00404] (25-40)
  IPR002100 Transcription factor, MADS-box [PR00404] (40-61)
  IPR002100 Transcription factor, MADS-box [PS50066] (3-51)
  IPR002100 Transcription factor, MADS-box [SM0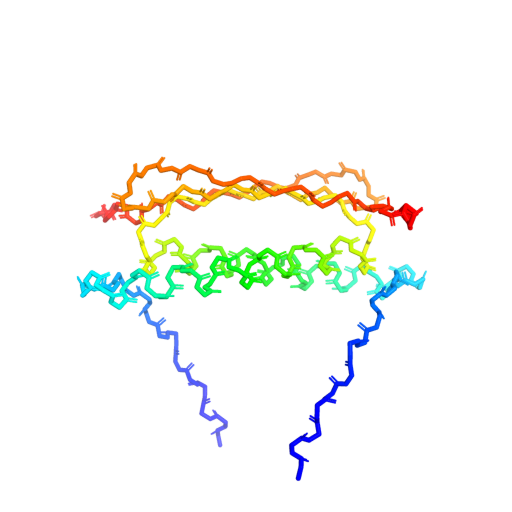0432] (3-63)
  IPR036879 Transcription factor, MADS-box superfamily [G3DSA:3.40.1810.10] (15-69)
  IPR036879 Transcription factor, MADS-box superfamily [SSF55455] (4-59)
  IPR050142 MADS-box/MEF2 Transcription Factor [PTHR48019] (5-55)

Organism: Triticum turgidum subsp. durum (NCBI:txid4567)

pLDDT: mean 84.02, std 22.59, range [23.95, 98.56]

Solvent-accessible surface area (backbone atoms only — not comparable to full-atom values): 7909 Å² total; per-residue (Å²): 126,81,78,73,76,68,87,74,79,81,58,59,48,77,55,62,70,60,23,52,53,49,44,53,52,47,51,52,50,51,51,52,53,43,43,46,46,6,35,31,42,45,15,38,29,38,39,36,39,32,41,62,82,81,63,48,72,49,76,48,74,30,61,32,64,64,79,72,73,128,126,81,77,69,76,68,87,74,79,82,57,58,48,78,55,61,70,60,23,52,54,49,44,54,52,49,52,53,48,51,52,51,52,43,44,46,46,6,43,32,39,45,14,38,30,37,40,37,39,33,42,63,82,80,63,49,71,49,76,49,74,27,59,19,87,70,71,76,80,120

Foldseek 3Di:
DPPPVPPPDDDQDDPPVVNVVCCVVVVVVVLVVQQVCLAVPLDWDKDKDADPPPRDMDIDIHGRPPVPDD/DPPPVPPPDDDQDPPPVVNVVCVVVVVVVVLVVQQVCLAVPVAWDKDKDADPPPRDIDIDIHGNPPPDPD

Secondary structure (DSSP, 8-state):
--------------SHHHHHHHHHHHHHHHHHHHHHHHHHHT-EEEEEEE-TTT--EEEEEE--------/--------------SHHHHHHHHHHHHHHHHHHHHHHHHHHT-EEEEEEE-TTT--EEEEEE-S------